Protein AF-A0A2M8BZ30-F1 (afdb_monomer)

Structure (mmCIF, N/CA/C/O backbone):
data_AF-A0A2M8BZ30-F1
#
_entry.id   AF-A0A2M8BZ30-F1
#
loop_
_atom_site.group_PDB
_atom_site.id
_atom_site.type_symbol
_atom_site.label_atom_id
_atom_site.label_alt_id
_atom_site.label_comp_id
_atom_site.label_asym_id
_atom_site.label_entity_id
_atom_site.label_seq_id
_atom_site.pdbx_PDB_ins_code
_atom_site.Cartn_x
_atom_site.Cartn_y
_atom_site.Cartn_z
_atom_site.occupancy
_atom_site.B_iso_or_equiv
_atom_site.auth_seq_id
_atom_site.auth_comp_id
_atom_site.auth_asym_id
_atom_site.auth_atom_id
_atom_site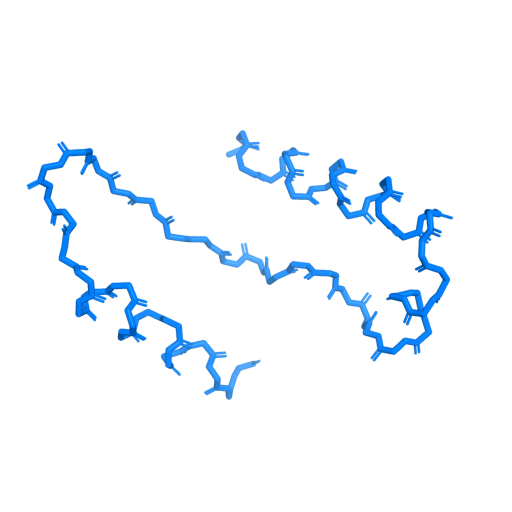.pdbx_PDB_model_num
ATOM 1 N N . GLU A 1 1 ? 0.621 11.022 -7.696 1.00 75.94 1 GLU A N 1
ATOM 2 C CA . GLU A 1 1 ? -0.801 11.438 -7.588 1.00 75.94 1 GLU A CA 1
ATOM 3 C C . GLU A 1 1 ? -1.799 10.346 -7.975 1.00 75.94 1 GLU A C 1
ATOM 5 O O . GLU A 1 1 ? -2.737 10.118 -7.220 1.00 75.94 1 GLU A O 1
ATOM 10 N N . LEU A 1 2 ? -1.589 9.621 -9.082 1.00 92.12 2 LEU A N 1
ATOM 11 C CA . LEU A 1 2 ? -2.488 8.546 -9.531 1.00 92.12 2 LEU A CA 1
ATOM 12 C C . LEU A 1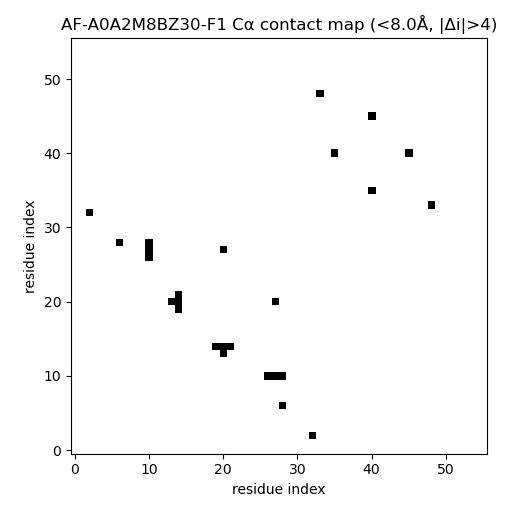 2 ? -2.705 7.440 -8.476 1.00 92.12 2 LEU A C 1
ATOM 14 O O . LEU A 1 2 ? -3.838 7.125 -8.122 1.00 92.12 2 LEU A O 1
ATOM 18 N N . VAL A 1 3 ? -1.618 6.921 -7.898 1.00 94.19 3 VAL A N 1
ATOM 19 C CA . VAL A 1 3 ? -1.672 5.882 -6.854 1.00 94.19 3 VAL A CA 1
ATOM 20 C C . VAL A 1 3 ? -2.432 6.355 -5.610 1.00 94.19 3 VAL A C 1
ATOM 22 O O . VAL A 1 3 ? -3.175 5.582 -5.016 1.00 94.19 3 VAL A O 1
ATOM 25 N N . ASN A 1 4 ? -2.327 7.636 -5.245 1.00 91.56 4 ASN A N 1
ATOM 26 C CA . ASN A 1 4 ? -3.060 8.186 -4.101 1.00 91.56 4 ASN A CA 1
ATOM 27 C C . ASN A 1 4 ? -4.567 8.225 -4.365 1.00 91.56 4 ASN A C 1
ATOM 29 O O . ASN A 1 4 ? -5.341 7.922 -3.461 1.00 91.56 4 ASN A O 1
ATOM 33 N N . ARG A 1 5 ? -4.989 8.543 -5.596 1.00 95.50 5 ARG A N 1
ATOM 34 C CA . ARG A 1 5 ? -6.408 8.496 -5.980 1.00 95.50 5 ARG A CA 1
ATOM 35 C C . ARG A 1 5 ? -6.947 7.070 -5.928 1.00 95.50 5 ARG A C 1
ATOM 37 O O . ARG A 1 5 ? -8.011 6.857 -5.355 1.00 95.50 5 ARG A O 1
ATOM 44 N N . PHE A 1 6 ? -6.192 6.096 -6.438 1.00 96.12 6 PHE A N 1
ATOM 45 C CA . PHE A 1 6 ? -6.585 4.688 -6.354 1.00 96.12 6 PHE A CA 1
ATOM 46 C C . PHE A 1 6 ? -6.675 4.197 -4.911 1.00 96.12 6 PHE A C 1
ATOM 48 O O . PHE A 1 6 ? -7.689 3.619 -4.521 1.00 96.12 6 PHE A O 1
ATOM 55 N N . LYS A 1 7 ? -5.663 4.480 -4.088 1.00 95.81 7 LYS A N 1
ATOM 56 C CA . LYS A 1 7 ? -5.661 4.112 -2.665 1.00 95.81 7 LYS A CA 1
ATOM 57 C C . LYS A 1 7 ? -6.797 4.798 -1.904 1.00 95.81 7 LYS A C 1
ATOM 59 O O . LYS A 1 7 ? -7.457 4.157 -1.096 1.00 95.81 7 LYS A O 1
ATOM 64 N N . GLY A 1 8 ? -7.074 6.068 -2.194 1.00 95.06 8 GLY A N 1
ATOM 65 C CA . GLY A 1 8 ? -8.190 6.802 -1.598 1.00 95.06 8 GLY A CA 1
ATOM 66 C C . GLY A 1 8 ? -9.544 6.191 -1.955 1.00 95.06 8 GLY A C 1
ATOM 67 O O . GLY A 1 8 ? -10.320 5.868 -1.058 1.00 95.06 8 GLY A O 1
ATOM 68 N N . ARG A 1 9 ? -9.803 5.972 -3.251 1.00 96.62 9 ARG A N 1
ATOM 69 C CA . ARG A 1 9 ? -11.083 5.425 -3.718 1.00 96.62 9 ARG A CA 1
ATOM 70 C C . ARG A 1 9 ? -11.325 4.008 -3.204 1.00 96.62 9 ARG A C 1
ATOM 72 O O . ARG A 1 9 ? -12.358 3.754 -2.603 1.00 96.62 9 ARG A O 1
ATOM 79 N N . THR A 1 10 ? -10.340 3.123 -3.347 1.00 95.88 10 THR A N 1
ATOM 80 C CA . THR A 1 10 ? -10.438 1.745 -2.833 1.00 95.88 10 THR A CA 1
ATOM 81 C C . THR A 1 10 ? -10.592 1.710 -1.315 1.00 95.88 10 THR A C 1
ATOM 83 O O . THR A 1 10 ? -11.346 0.893 -0.802 1.00 95.88 10 THR A O 1
ATOM 86 N N . SER A 1 11 ? -9.944 2.620 -0.577 1.00 95.31 11 SER A N 1
ATOM 87 C CA . SER A 1 11 ? -10.157 2.727 0.868 1.00 95.31 11 SER A CA 1
ATOM 88 C C . SER A 1 11 ? -11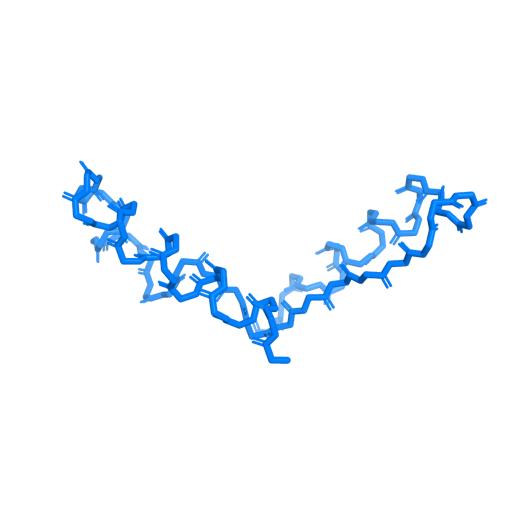.567 3.167 1.238 1.00 95.31 11 SER A C 1
ATOM 90 O O . SER A 1 11 ? -12.022 2.789 2.314 1.00 95.31 11 SER A O 1
ATOM 92 N N . HIS A 1 12 ? -12.223 3.988 0.422 1.00 95.00 12 HIS A N 1
ATOM 93 C CA . HIS A 1 12 ? -13.600 4.403 0.665 1.00 95.00 12 HIS A CA 1
ATOM 94 C C . HIS A 1 12 ? -14.560 3.240 0.417 1.00 95.00 12 HIS A C 1
ATOM 96 O O . HIS A 1 12 ? -15.266 2.833 1.337 1.00 95.00 12 HIS A O 1
ATOM 102 N N . ASP A 1 13 ? -14.499 2.664 -0.784 1.00 96.56 13 ASP A N 1
ATOM 103 C CA . ASP A 1 13 ? -15.425 1.623 -1.231 1.00 96.56 13 ASP A CA 1
ATOM 104 C C . ASP A 1 13 ? -15.320 0.372 -0.329 1.00 96.56 13 ASP A C 1
ATOM 106 O O . ASP A 1 13 ? -16.316 -0.087 0.226 1.00 96.56 13 ASP A O 1
ATOM 110 N N . LEU A 1 14 ? -14.100 -0.106 -0.037 1.00 95.75 14 LEU A N 1
ATOM 111 C CA . LEU A 1 14 ? -13.897 -1.291 0.813 1.00 95.75 14 LEU A CA 1
ATOM 112 C C . LEU A 1 14 ? -14.315 -1.069 2.274 1.00 95.75 14 LEU A C 1
ATOM 114 O O . LEU A 1 14 ? -14.729 -2.007 2.949 1.00 95.75 14 LEU A O 1
ATOM 118 N N . ARG A 1 15 ? -14.207 0.157 2.799 1.00 94.19 15 ARG A N 1
ATOM 119 C CA . ARG A 1 15 ? -14.653 0.456 4.172 1.00 94.19 15 ARG A CA 1
ATOM 120 C C . ARG A 1 15 ? -16.167 0.588 4.290 1.00 94.19 15 ARG A C 1
ATOM 122 O O . ARG A 1 15 ? -16.672 0.457 5.403 1.00 94.19 15 ARG A O 1
ATOM 129 N N . GLN A 1 16 ? -16.863 0.874 3.191 1.00 94.12 16 GLN A N 1
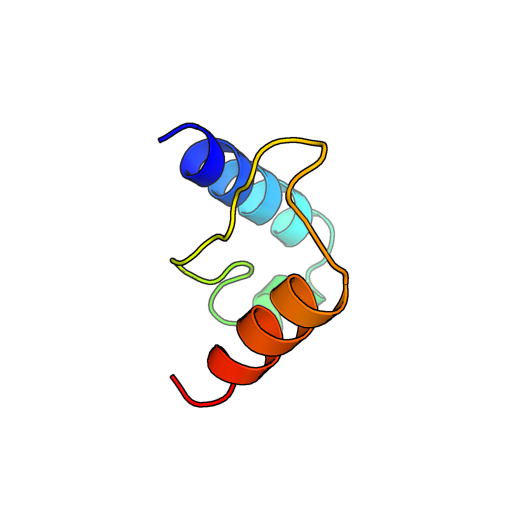ATO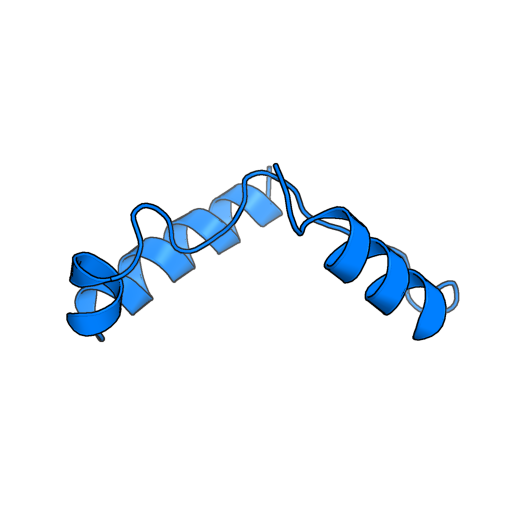M 130 C CA . GLN A 1 16 ? -18.324 0.837 3.143 1.00 94.12 16 GLN A CA 1
ATOM 131 C C . GLN A 1 16 ? -18.838 -0.598 3.056 1.00 94.12 16 GLN A C 1
ATOM 133 O O . GLN A 1 16 ? -19.808 -0.933 3.726 1.00 94.12 16 GLN A O 1
ATOM 138 N N . GLU A 1 17 ? -18.167 -1.442 2.274 1.00 96.94 17 GLU A N 1
ATOM 139 C CA . GLU A 1 17 ? -18.562 -2.839 2.084 1.00 96.94 17 GLU A CA 1
ATOM 140 C C . GLU A 1 17 ? -18.229 -3.719 3.302 1.00 96.94 17 GLU A C 1
ATOM 142 O O . GLU A 1 17 ? -19.023 -4.573 3.695 1.00 96.94 17 GLU A O 1
ATOM 147 N N . PHE A 1 18 ? -17.081 -3.487 3.950 1.00 95.00 18 PHE A N 1
ATOM 148 C CA . PHE A 1 18 ? -16.595 -4.318 5.052 1.00 95.00 18 PHE A CA 1
ATOM 149 C C . PHE A 1 18 ? -16.426 -3.512 6.344 1.00 95.00 18 PHE A C 1
ATOM 151 O O . PHE A 1 18 ? -15.371 -2.931 6.617 1.00 95.00 18 PHE A O 1
ATOM 158 N N . GLU A 1 19 ? -17.439 -3.544 7.212 1.00 90.06 19 GLU A N 1
ATOM 159 C CA . GLU A 1 19 ? -17.419 -2.806 8.485 1.00 90.06 19 GLU A CA 1
ATOM 160 C C . GLU A 1 19 ? -16.269 -3.229 9.425 1.00 90.06 19 GLU A C 1
ATOM 162 O O . GLU A 1 19 ? -15.733 -2.420 10.193 1.00 90.06 19 GLU A O 1
ATOM 167 N N . SER A 1 20 ? -15.799 -4.475 9.316 1.00 92.75 20 SER A N 1
ATOM 168 C CA . SER A 1 20 ? -14.627 -4.963 10.055 1.00 92.75 20 SER A CA 1
ATOM 169 C C . SER A 1 20 ? -13.346 -4.170 9.742 1.00 92.75 20 SER A C 1
ATOM 171 O O . SER A 1 20 ? -12.492 -4.011 10.617 1.00 92.75 20 SER A O 1
ATOM 173 N N . LEU A 1 21 ? -13.218 -3.607 8.533 1.00 91.38 21 LEU A N 1
ATOM 174 C CA . LEU A 1 21 ? -12.083 -2.761 8.141 1.00 91.38 21 LEU A CA 1
ATOM 175 C C . LEU A 1 21 ? -12.162 -1.356 8.745 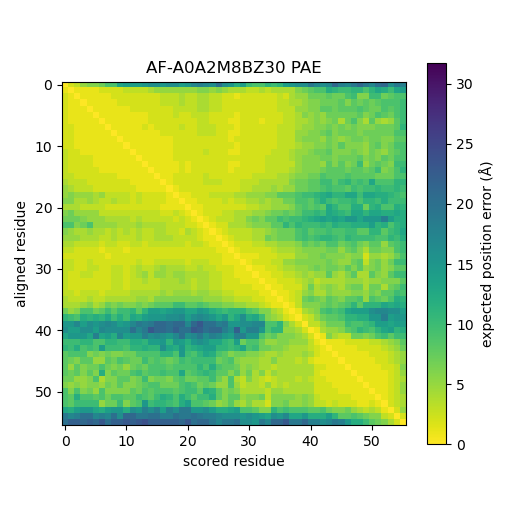1.00 91.38 21 LEU A C 1
ATOM 177 O O . LEU A 1 21 ? -11.134 -0.700 8.911 1.00 91.38 21 LEU A O 1
ATOM 181 N N . ARG A 1 22 ? -13.365 -0.883 9.081 1.00 86.94 22 ARG A N 1
ATOM 182 C CA . ARG A 1 22 ? -13.570 0.409 9.746 1.00 86.94 22 ARG A CA 1
ATOM 183 C C . ARG A 1 22 ? -13.243 0.334 11.238 1.00 86.94 22 ARG A C 1
ATOM 185 O O . ARG A 1 22 ? -12.779 1.314 11.808 1.00 86.94 22 ARG A O 1
ATOM 192 N N . THR A 1 23 ? -13.469 -0.827 11.851 1.00 87.50 23 THR A N 1
ATOM 193 C CA . THR A 1 23 ? -13.313 -1.041 13.298 1.00 87.50 23 THR A CA 1
ATOM 194 C C . THR A 1 23 ? -11.912 -1.499 13.704 1.00 87.50 23 THR A C 1
ATOM 196 O O . THR A 1 23 ? -11.456 -1.149 14.789 1.00 87.50 23 THR A O 1
ATOM 199 N N . ARG A 1 24 ? -11.205 -2.260 12.856 1.00 89.81 24 ARG A N 1
ATOM 200 C CA . ARG A 1 24 ? -9.922 -2.894 13.226 1.00 89.81 24 ARG A CA 1
ATOM 201 C C . ARG A 1 24 ? -8.669 -2.114 12.839 1.00 89.81 24 ARG A C 1
ATOM 203 O O . ARG A 1 24 ? -7.616 -2.367 13.413 1.00 89.81 24 ARG A O 1
ATOM 210 N N . ILE A 1 25 ? -8.747 -1.217 11.854 1.00 90.06 25 ILE A N 1
ATOM 211 C CA . ILE A 1 25 ? -7.569 -0.522 11.317 1.00 90.06 25 ILE A CA 1
ATOM 212 C C . ILE A 1 25 ? -7.847 0.970 11.070 1.00 90.06 25 ILE A C 1
ATOM 214 O O . ILE A 1 25 ? -8.833 1.317 10.416 1.00 90.06 25 ILE A O 1
ATOM 218 N N . PRO A 1 26 ? -6.974 1.889 11.525 1.00 87.25 26 PRO A N 1
ATOM 219 C CA . PRO A 1 26 ? -7.212 3.329 11.398 1.00 87.25 26 PRO A CA 1
ATOM 220 C C . PRO A 1 26 ? -7.172 3.804 9.936 1.00 87.25 26 PRO A C 1
ATOM 222 O O . PRO A 1 26 ? -8.044 4.561 9.505 1.00 87.25 26 PRO A O 1
ATOM 225 N N . THR A 1 27 ? -6.258 3.269 9.120 1.00 90.75 27 THR A N 1
ATOM 226 C CA . THR A 1 27 ? -6.145 3.541 7.672 1.00 90.75 27 THR A CA 1
ATOM 227 C C . THR A 1 27 ? -5.964 2.243 6.886 1.00 90.75 27 THR A C 1
ATOM 229 O O . THR A 1 27 ? -5.204 1.385 7.326 1.00 90.75 27 THR A O 1
ATOM 232 N N . LEU A 1 28 ? -6.625 2.090 5.727 1.00 93.19 28 LEU A N 1
ATOM 233 C CA . LEU A 1 28 ? -6.537 0.851 4.936 1.00 93.19 28 LEU A CA 1
ATOM 234 C C . LEU A 1 28 ? -5.180 0.691 4.236 1.00 93.19 28 LEU A C 1
ATOM 236 O O . LEU A 1 28 ? -4.638 -0.405 4.175 1.00 93.19 28 LEU A O 1
ATOM 240 N N . TRP A 1 29 ? -4.621 1.790 3.73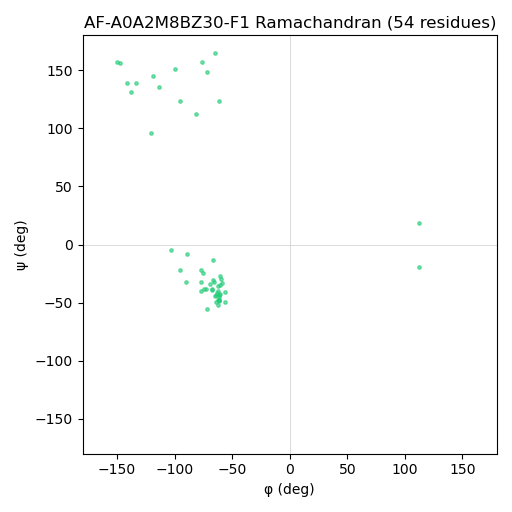0 1.00 94.44 29 TRP A N 1
ATOM 241 C CA . TRP A 1 29 ? -3.349 1.787 3.018 1.00 94.44 29 TRP A CA 1
ATOM 242 C C . TRP A 1 29 ? -2.308 2.649 3.729 1.00 94.44 29 TRP A C 1
ATOM 244 O O . TRP A 1 29 ? -2.636 3.717 4.248 1.00 94.44 29 TRP A O 1
ATOM 254 N N . SER A 1 30 ? -1.039 2.231 3.685 1.00 90.75 30 SER A N 1
ATOM 255 C CA . SER A 1 30 ? 0.082 3.070 4.127 1.00 90.75 30 SER A CA 1
ATOM 256 C C . SER A 1 30 ? 0.226 4.304 3.229 1.00 90.75 30 SER A C 1
ATOM 258 O O . SER A 1 30 ? -0.318 4.347 2.125 1.00 90.75 30 SER A O 1
ATOM 260 N N . ARG A 1 31 ? 0.978 5.326 3.651 1.00 88.50 31 ARG A N 1
ATOM 261 C CA . ARG A 1 31 ? 1.251 6.492 2.783 1.00 88.50 31 ARG A CA 1
ATOM 262 C C . ARG A 1 31 ? 2.162 6.127 1.604 1.00 88.50 31 ARG A C 1
ATOM 264 O O . ARG A 1 31 ? 1.985 6.639 0.502 1.00 88.50 31 ARG A O 1
ATOM 271 N N . SER A 1 32 ? 3.084 5.197 1.823 1.00 90.56 32 SER A N 1
ATOM 272 C CA . SER A 1 32 ? 4.085 4.754 0.852 1.00 90.56 32 SER A CA 1
ATOM 273 C C . SER A 1 32 ? 3.507 3.829 -0.222 1.00 90.56 32 SER A C 1
ATOM 275 O O . SER A 1 32 ? 2.484 3.173 -0.029 1.00 90.56 32 SER A O 1
ATOM 277 N N . TYR A 1 33 ? 4.172 3.753 -1.367 1.00 90.25 33 TYR A N 1
ATOM 278 C CA . TYR A 1 33 ? 3.941 2.723 -2.376 1.00 90.25 33 TYR A CA 1
ATOM 279 C C . TYR A 1 33 ? 5.264 2.406 -3.075 1.00 90.25 33 TYR A C 1
ATOM 281 O O . TYR A 1 33 ? 6.178 3.231 -3.069 1.00 90.25 33 TYR A O 1
ATOM 289 N N . TYR A 1 34 ? 5.364 1.213 -3.651 1.00 88.00 34 TYR A N 1
ATOM 290 C CA . TYR A 1 34 ? 6.479 0.812 -4.500 1.00 88.00 34 TYR A CA 1
ATOM 291 C C . TYR A 1 34 ? 5.964 0.621 -5.924 1.00 88.00 34 TYR A C 1
ATOM 293 O O . TYR A 1 34 ? 4.903 0.030 -6.125 1.00 88.00 34 TYR A O 1
ATOM 301 N N . ALA A 1 35 ? 6.700 1.141 -6.900 1.00 86.31 35 ALA A N 1
ATOM 302 C CA . ALA A 1 35 ? 6.405 0.983 -8.315 1.00 86.31 35 ALA A CA 1
ATOM 303 C C . ALA A 1 35 ? 7.717 0.804 -9.078 1.00 86.31 35 ALA A C 1
ATOM 305 O O . ALA A 1 35 ? 8.701 1.488 -8.798 1.00 86.31 35 ALA A O 1
ATOM 306 N N . ALA A 1 36 ? 7.715 -0.110 -10.040 1.00 84.25 36 ALA A N 1
ATOM 307 C CA . ALA A 1 36 ? 8.839 -0.377 -10.923 1.00 84.25 36 ALA A CA 1
ATOM 308 C C . ALA A 1 36 ? 8.314 -0.861 -12.278 1.00 84.25 36 ALA A C 1
ATOM 310 O O . ALA A 1 36 ? 7.179 -1.334 -12.383 1.00 84.25 36 ALA A O 1
ATOM 311 N N . THR A 1 37 ? 9.126 -0.708 -13.320 1.00 86.12 37 THR A N 1
ATOM 312 C CA . THR A 1 37 ? 8.774 -1.124 -14.678 1.00 86.12 37 THR A CA 1
ATOM 313 C C . THR A 1 37 ? 8.783 -2.645 -14.812 1.00 86.12 37 THR A C 1
ATOM 315 O O . THR A 1 37 ? 9.557 -3.356 -14.162 1.00 86.12 37 THR A O 1
ATOM 318 N N . VAL A 1 38 ? 7.909 -3.154 -15.681 1.00 74.44 38 VAL A N 1
ATOM 319 C CA . VAL A 1 38 ? 7.862 -4.579 -16.018 1.00 74.44 38 VAL A CA 1
ATOM 320 C C . VAL A 1 38 ? 9.205 -4.973 -16.642 1.00 74.44 38 VAL A C 1
ATOM 322 O O . VAL A 1 38 ? 9.640 -4.352 -17.607 1.00 74.44 38 VAL A O 1
ATOM 325 N N . GLY A 1 39 ? 9.874 -5.968 -16.053 1.00 72.19 39 GLY A N 1
ATOM 326 C CA . GLY A 1 39 ? 11.199 -6.453 -16.468 1.00 72.19 39 GLY A CA 1
ATOM 327 C C . GLY A 1 39 ? 12.340 -6.178 -15.477 1.00 72.19 39 GLY A C 1
ATOM 328 O O . GLY A 1 39 ? 13.339 -6.886 -15.516 1.00 72.19 39 GLY A O 1
ATOM 329 N N . ALA A 1 40 ? 12.189 -5.222 -14.552 1.00 67.25 40 ALA A N 1
ATOM 330 C CA . ALA A 1 40 ? 13.216 -4.885 -13.550 1.00 67.25 40 ALA A CA 1
ATOM 331 C C . ALA A 1 40 ? 12.926 -5.437 -12.138 1.00 67.25 40 ALA A C 1
ATOM 333 O O . ALA A 1 40 ? 13.727 -5.269 -11.219 1.00 67.25 40 ALA A O 1
ATOM 334 N N . VAL A 1 41 ? 11.763 -6.063 -11.938 1.00 72.50 41 VAL A N 1
ATOM 335 C CA . VAL A 1 41 ? 11.301 -6.514 -10.621 1.00 72.50 41 VAL A CA 1
ATOM 336 C C . VAL A 1 41 ? 11.642 -7.976 -10.380 1.00 72.50 41 VAL A C 1
ATOM 338 O O . VAL A 1 41 ? 11.210 -8.861 -11.113 1.00 72.50 41 VAL A O 1
ATOM 341 N N . SER A 1 42 ? 12.362 -8.219 -9.286 1.00 79.12 42 SER A N 1
ATOM 342 C CA . SER A 1 42 ? 12.504 -9.541 -8.680 1.00 79.12 42 SER A CA 1
ATOM 343 C C . SER A 1 42 ? 11.557 -9.673 -7.481 1.00 79.12 42 SER A C 1
ATOM 345 O O . SER A 1 42 ? 11.256 -8.686 -6.799 1.00 79.12 42 SER A O 1
ATOM 347 N N . GLN A 1 43 ? 11.103 -10.893 -7.180 1.00 80.56 43 GLN A N 1
ATOM 348 C CA . GLN A 1 43 ? 10.296 -11.149 -5.978 1.00 80.56 43 GLN A CA 1
ATOM 349 C C . GLN A 1 43 ? 11.028 -10.759 -4.685 1.00 80.56 43 GLN A C 1
ATOM 351 O O . GLN A 1 43 ? 10.399 -10.289 -3.736 1.00 80.56 43 GLN A O 1
ATOM 356 N N . GLU A 1 44 ? 12.355 -10.905 -4.658 1.00 83.12 44 GLU A N 1
ATOM 357 C CA . GLU A 1 44 ? 13.185 -10.529 -3.514 1.00 83.12 44 GLU A CA 1
ATOM 358 C C . GLU A 1 44 ? 13.064 -9.032 -3.198 1.00 83.12 44 GLU A C 1
ATOM 360 O O . GLU A 1 44 ? 12.896 -8.650 -2.038 1.00 83.12 44 GLU A O 1
ATOM 365 N N . THR A 1 45 ? 13.069 -8.180 -4.227 1.00 83.38 45 THR A N 1
ATOM 366 C CA . THR A 1 45 ? 12.927 -6.726 -4.071 1.00 83.38 45 THR A CA 1
ATOM 367 C C . THR A 1 45 ? 11.587 -6.347 -3.435 1.00 83.38 45 THR A C 1
ATOM 369 O O . THR A 1 45 ? 11.548 -5.521 -2.522 1.00 83.38 45 THR A O 1
ATOM 372 N N . ILE A 1 46 ? 10.489 -6.983 -3.863 1.00 83.69 46 ILE A N 1
ATOM 373 C CA . ILE A 1 46 ? 9.153 -6.751 -3.288 1.00 83.69 46 ILE A CA 1
ATOM 374 C C . ILE A 1 46 ? 9.121 -7.194 -1.824 1.00 83.69 46 ILE A C 1
ATOM 376 O O . ILE A 1 46 ? 8.606 -6.473 -0.967 1.00 83.69 46 ILE A O 1
ATOM 380 N N . ARG A 1 47 ? 9.698 -8.360 -1.519 1.00 86.38 47 ARG A N 1
ATOM 381 C CA . ARG A 1 47 ? 9.737 -8.884 -0.152 1.00 86.38 47 ARG A CA 1
ATOM 382 C C . ARG A 1 47 ? 10.494 -7.951 0.790 1.00 86.38 47 ARG A C 1
ATOM 384 O O . ARG A 1 47 ? 9.950 -7.588 1.832 1.00 86.38 47 ARG A O 1
ATOM 391 N N . ARG A 1 48 ? 11.691 -7.509 0.389 1.00 87.56 48 ARG A N 1
ATOM 392 C CA . ARG A 1 48 ? 12.498 -6.543 1.152 1.00 87.56 48 ARG A CA 1
ATOM 393 C C . ARG A 1 48 ? 11.725 -5.252 1.418 1.00 87.56 48 ARG A C 1
ATOM 395 O O . ARG A 1 48 ? 11.765 -4.739 2.532 1.00 87.56 48 ARG A O 1
ATOM 402 N N . TYR A 1 49 ? 10.977 -4.753 0.429 1.00 86.69 49 TYR A N 1
ATOM 403 C CA . TYR A 1 49 ? 10.127 -3.576 0.614 1.00 86.69 49 TYR A CA 1
ATOM 404 C C . TYR A 1 49 ? 9.040 -3.807 1.674 1.00 86.69 49 TYR A C 1
ATOM 406 O O . TYR A 1 49 ? 8.886 -2.977 2.567 1.00 86.69 49 TYR A O 1
ATOM 414 N N . ILE A 1 50 ? 8.317 -4.931 1.610 1.00 87.00 50 ILE A N 1
ATOM 415 C CA . ILE A 1 50 ? 7.256 -5.267 2.577 1.00 87.00 50 ILE A CA 1
ATOM 416 C C . ILE A 1 50 ? 7.824 -5.391 3.995 1.00 87.00 50 ILE A C 1
ATOM 418 O O . ILE A 1 50 ? 7.246 -4.854 4.940 1.00 87.00 50 ILE A O 1
ATOM 422 N N . GLU A 1 51 ? 8.954 -6.080 4.150 1.00 89.94 51 GLU A N 1
ATOM 423 C CA . GLU A 1 51 ? 9.613 -6.257 5.448 1.00 89.94 51 GLU A CA 1
ATOM 424 C C . GLU A 1 51 ? 10.075 -4.914 6.027 1.00 89.94 51 GLU A C 1
ATOM 426 O O . GLU A 1 51 ? 9.814 -4.638 7.196 1.00 89.94 51 GLU A O 1
ATOM 431 N N . ALA A 1 52 ? 10.631 -4.024 5.198 1.00 87.75 52 ALA A N 1
ATOM 432 C CA . ALA A 1 52 ? 11.047 -2.683 5.611 1.00 87.75 52 ALA A CA 1
ATOM 433 C C . ALA A 1 52 ? 9.886 -1.752 6.022 1.00 87.75 52 ALA A C 1
ATOM 435 O O . ALA A 1 52 ? 10.131 -0.681 6.581 1.00 87.75 52 ALA A O 1
ATOM 436 N N . GLN A 1 53 ? 8.629 -2.109 5.733 1.00 82.81 53 GLN A N 1
ATOM 437 C CA . GLN A 1 53 ? 7.455 -1.359 6.197 1.00 82.81 53 GLN A C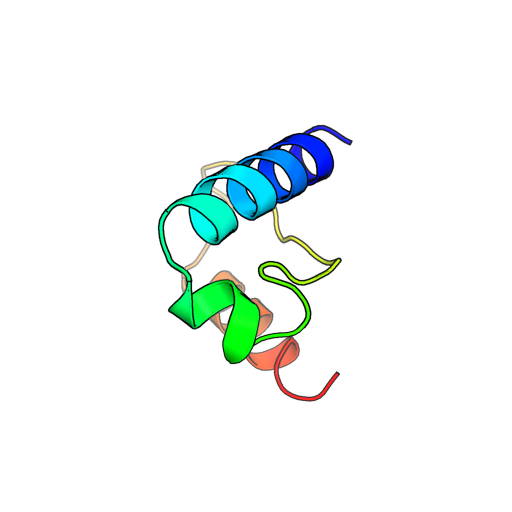A 1
ATOM 438 C C . GLN A 1 53 ? 6.930 -1.835 7.564 1.00 82.81 53 GLN A C 1
ATOM 440 O O . GLN A 1 53 ? 6.060 -1.173 8.128 1.00 82.81 53 GLN A O 1
ATOM 445 N N . LYS A 1 54 ? 7.428 -2.947 8.126 1.00 74.94 54 LYS A N 1
ATOM 446 C CA . LYS A 1 54 ? 7.043 -3.392 9.475 1.00 74.94 54 LYS A CA 1
ATOM 447 C C . LYS A 1 54 ? 7.860 -2.619 10.519 1.00 74.94 54 LYS A C 1
ATOM 449 O O . LYS A 1 54 ? 9.064 -2.818 10.615 1.00 74.94 54 LYS A O 1
ATOM 454 N N . GLY A 1 55 ? 7.209 -1.753 11.300 1.00 64.44 55 GLY A N 1
ATOM 455 C CA . GLY A 1 55 ? 7.847 -1.001 12.397 1.00 64.44 55 GLY A CA 1
ATOM 456 C C . GLY A 1 55 ? 7.959 0.517 12.200 1.00 64.44 55 GLY A C 1
ATOM 457 O O . GLY A 1 55 ? 8.763 1.148 12.880 1.00 64.44 55 GLY A O 1
ATOM 458 N N . LYS A 1 56 ? 7.173 1.102 11.290 1.00 49.09 56 LYS A N 1
ATOM 459 C CA . LYS A 1 56 ? 6.959 2.553 11.177 1.00 49.09 56 LYS A CA 1
ATOM 460 C C . LYS A 1 56 ? 5.501 2.912 11.413 1.00 49.09 56 LYS A C 1
ATOM 462 O O . LYS A 1 56 ? 4.640 2.076 11.058 1.00 49.09 56 LYS A O 1
#

Mean predicted aligned error: 6.1 Å

S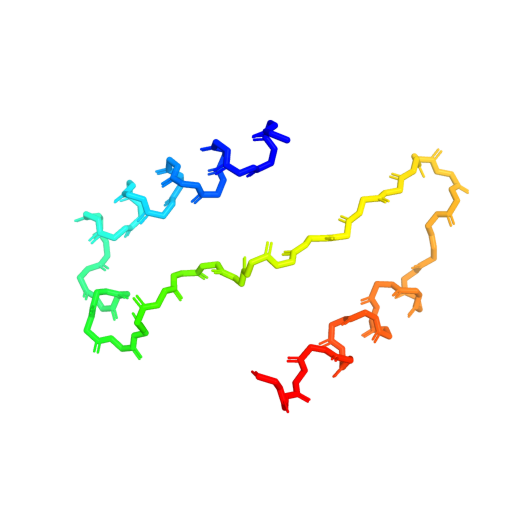econdary structure (DSSP, 8-state):
-HHHHHHHHHHHHHHHH-HHHHHH-S-SS-S------TTS--HHHHHHHHHHTTT-

Sequence (56 aa):
ELVNRFKGRTSHDLRQEFESLRTRIPTLWSRSYYAATVGAVSQETIRRYIEAQKGK

Solvent-accessible surface area (backbone atoms only — not comparable to full-atom values): 3744 Å² total; per-residue (Å²): 111,70,67,57,52,53,54,50,51,53,45,50,55,51,38,69,76,35,61,66,54,60,74,75,41,98,64,87,68,72,95,75,84,87,87,79,62,94,89,79,75,51,74,66,60,55,50,54,53,58,57,72,57,68,90,119

Radius of gyration: 13.81 Å; Cα contacts (8 Å, |Δi|>4): 13; chains: 1; bounding box: 32×23×30 Å

pLDDT: mean 87.2, std 9.19, range [49.09, 96.94]

Foldseek 3Di:
DVVVVVLVVCQVVVCVVDVCCVPPDVGPDDPDDDDDDPPPDDPVVVVVVVVVPPPD